Protein AF-A0A8J6ZYV9-F1 (afdb_monomer)

Secondary structure (DSSP, 8-state):
------HHHHIIIIIT-SS--------TT-HHHHHHGGG--

pLDDT: mean 87.9, std 9.28, range [59.84, 97.88]

InterPro domains:
  IPR013766 Thioredoxin domain [PF00085] (2-39)
  IPR036249 Thioredoxin-like superfamily [SSF52833] (3-40)

Structure (mmCIF, N/CA/C/O backbone):
data_AF-A0A8J6ZYV9-F1
#
_entry.id   AF-A0A8J6ZYV9-F1
#
loop_
_atom_site.group_PDB
_atom_site.id
_atom_site.type_symbol
_atom_site.label_atom_id
_atom_site.label_alt_id
_atom_site.label_comp_id
_atom_site.label_asym_id
_atom_site.label_entity_id
_atom_site.label_seq_id
_atom_site.pdbx_PDB_ins_code
_atom_site.Cartn_x
_atom_site.Cartn_y
_atom_site.Cartn_z
_atom_site.occupancy
_atom_site.B_iso_or_equiv
_atom_site.auth_seq_id
_atom_site.auth_comp_id
_atom_site.auth_asym_id
_atom_site.auth_atom_id
_atom_site.pdbx_PDB_model_num
ATOM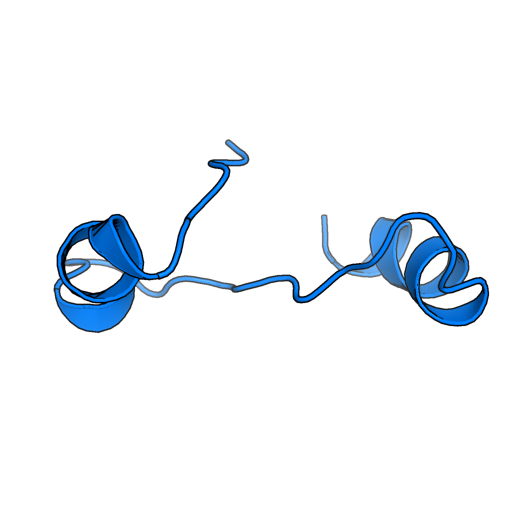 1 N N . MET A 1 1 ? 0.775 14.366 3.763 1.00 67.06 1 MET A N 1
ATOM 2 C CA . MET A 1 1 ? 1.728 13.642 4.635 1.00 67.06 1 MET A CA 1
ATOM 3 C C . MET A 1 1 ? 1.795 12.217 4.112 1.00 67.06 1 MET A C 1
ATOM 5 O O . MET A 1 1 ? 0.736 11.647 3.906 1.00 67.06 1 MET A O 1
ATOM 9 N N . VAL A 1 2 ? 2.987 11.687 3.825 1.00 79.62 2 VAL A N 1
ATOM 10 C CA . VAL A 1 2 ? 3.163 10.311 3.326 1.00 79.62 2 VAL A CA 1
ATOM 11 C C . VAL A 1 2 ? 3.767 9.477 4.452 1.00 79.62 2 VAL A C 1
ATOM 13 O O . VAL A 1 2 ? 4.824 9.835 4.969 1.00 79.62 2 VAL A O 1
ATOM 16 N N . LEU A 1 3 ? 3.079 8.405 4.847 1.00 89.19 3 LEU A N 1
ATOM 17 C CA . LEU A 1 3 ? 3.521 7.455 5.868 1.00 89.19 3 LEU A CA 1
ATOM 18 C C . LEU A 1 3 ? 3.901 6.137 5.187 1.00 89.19 3 LEU A C 1
ATOM 20 O O . LEU A 1 3 ? 3.139 5.619 4.375 1.00 89.19 3 LEU A O 1
ATOM 24 N N . SER A 1 4 ? 5.068 5.585 5.523 1.00 91.62 4 SER A N 1
ATOM 25 C CA . SER A 1 4 ? 5.427 4.235 5.089 1.00 91.62 4 SER A CA 1
ATOM 26 C C . SER A 1 4 ? 4.746 3.220 6.001 1.00 91.62 4 SER A C 1
ATOM 28 O O . SER A 1 4 ? 4.934 3.242 7.217 1.00 91.62 4 SER A O 1
ATOM 30 N N . VAL A 1 5 ? 3.938 2.347 5.406 1.00 94.12 5 VAL A N 1
ATOM 31 C CA . VAL A 1 5 ? 3.184 1.312 6.114 1.00 94.12 5 VAL A CA 1
ATOM 32 C C . VAL A 1 5 ? 3.806 -0.045 5.803 1.00 94.12 5 VAL A C 1
ATOM 34 O O . VAL A 1 5 ? 4.231 -0.311 4.680 1.00 94.12 5 VAL A O 1
ATOM 37 N N . SER A 1 6 ? 3.867 -0.909 6.812 1.00 94.88 6 SER A N 1
ATOM 38 C CA . SER A 1 6 ? 4.307 -2.297 6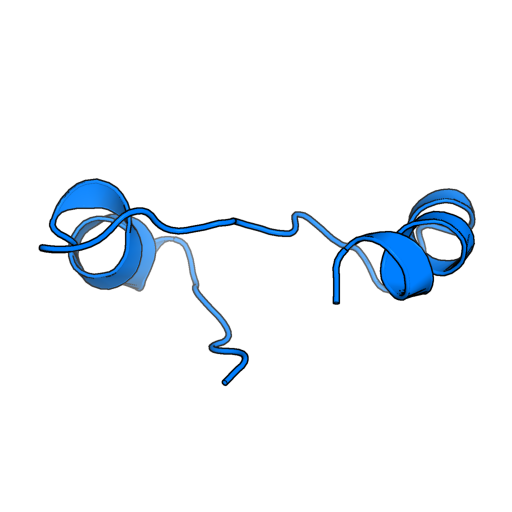.681 1.00 94.88 6 SER A CA 1
ATOM 39 C C . SER A 1 6 ? 3.138 -3.233 6.957 1.00 94.88 6 SER A C 1
ATOM 41 O O . SER A 1 6 ? 2.128 -2.816 7.518 1.00 94.88 6 SER A O 1
ATOM 43 N N . GLU A 1 7 ? 3.289 -4.519 6.652 1.00 95.50 7 GLU A N 1
ATOM 44 C CA . GLU A 1 7 ? 2.285 -5.535 6.997 1.00 95.50 7 GLU A CA 1
ATOM 45 C C . GLU A 1 7 ? 1.890 -5.482 8.484 1.00 95.50 7 GLU A C 1
ATOM 47 O O . GLU A 1 7 ? 0.712 -5.546 8.823 1.00 95.50 7 GLU A O 1
ATOM 52 N N . ARG A 1 8 ? 2.866 -5.258 9.377 1.00 97.88 8 ARG A N 1
ATOM 53 C CA . ARG A 1 8 ? 2.647 -5.192 10.831 1.00 97.88 8 ARG A CA 1
ATOM 54 C C . ARG A 1 8 ? 1.809 -3.992 11.267 1.00 97.88 8 ARG A C 1
ATOM 56 O O . ARG A 1 8 ? 1.210 -4.048 12.335 1.00 97.88 8 ARG A O 1
ATOM 63 N N . THR A 1 9 ? 1.811 -2.913 10.488 1.00 96.88 9 THR A N 1
ATOM 64 C CA . THR A 1 9 ? 1.123 -1.658 10.825 1.00 96.88 9 THR A CA 1
ATOM 65 C C . THR A 1 9 ? -0.118 -1.414 9.971 1.00 96.88 9 THR A C 1
ATOM 67 O O . THR A 1 9 ? -0.871 -0.490 10.254 1.00 96.88 9 THR A O 1
ATOM 70 N N . PHE A 1 10 ? -0.383 -2.252 8.964 1.00 96.44 10 PHE A N 1
ATOM 71 C CA . PHE A 1 10 ? -1.467 -2.034 8.007 1.00 96.44 10 PHE A CA 1
ATOM 72 C C . PHE A 1 10 ? -2.851 -1.991 8.665 1.00 96.44 10 PHE A C 1
ATOM 74 O O . PHE A 1 10 ? -3.663 -1.134 8.328 1.00 96.44 10 PHE A O 1
ATOM 81 N N . THR A 1 11 ? -3.118 -2.868 9.637 1.00 97.56 11 THR A N 1
ATOM 82 C CA . THR A 1 11 ? -4.409 -2.881 10.342 1.00 97.56 11 THR A CA 1
ATOM 83 C C . THR A 1 11 ? -4.671 -1.559 11.054 1.00 97.56 11 THR A C 1
ATOM 85 O O . THR A 1 11 ? -5.687 -0.920 10.800 1.00 97.56 11 THR A O 1
ATOM 88 N N . GLN A 1 12 ? -3.725 -1.123 11.882 1.00 97.25 12 GLN A N 1
ATOM 89 C CA . GLN A 1 12 ? -3.877 0.078 12.697 1.00 97.25 12 GLN A CA 1
ATOM 90 C C . GLN A 1 12 ? -3.903 1.355 11.842 1.00 97.25 12 GLN A C 1
ATOM 92 O O . GLN A 1 12 ? -4.735 2.229 12.059 1.00 97.25 12 GLN A O 1
ATOM 97 N N . GLU A 1 13 ? -3.001 1.470 10.863 1.00 95.50 13 GLU A N 1
ATOM 98 C CA . GLU A 1 13 ? -2.811 2.715 10.104 1.00 95.50 13 GLU A CA 1
ATOM 99 C C . GLU A 1 13 ? -3.775 2.856 8.914 1.00 95.50 13 GLU A C 1
ATOM 101 O O . GLU A 1 13 ? -4.039 3.970 8.465 1.00 95.50 13 GLU A O 1
ATOM 106 N N . VAL A 1 14 ? -4.295 1.745 8.371 1.00 95.75 14 VAL A N 1
ATOM 107 C CA . VAL A 1 14 ? -5.144 1.753 7.164 1.00 95.75 14 VAL A CA 1
ATOM 108 C C . VAL A 1 14 ? -6.558 1.266 7.459 1.00 95.75 14 VAL A C 1
ATOM 110 O O . VAL A 1 14 ? -7.514 1.968 7.139 1.00 95.75 14 VAL A O 1
ATOM 113 N N . LEU A 1 15 ? -6.714 0.077 8.049 1.00 96.94 15 LEU A N 1
ATOM 114 C CA . LEU A 1 15 ? -8.040 -0.534 8.227 1.00 96.94 15 LEU A CA 1
ATOM 115 C C . LEU A 1 15 ? -8.853 0.120 9.350 1.00 96.94 15 LEU A C 1
ATOM 117 O O . LEU A 1 15 ? -10.072 0.220 9.239 1.00 96.94 15 LEU A O 1
ATOM 121 N N . GLU A 1 16 ? -8.186 0.574 10.409 1.00 97.88 16 GLU A N 1
ATOM 122 C CA . GLU A 1 16 ? -8.809 1.223 11.571 1.00 97.88 16 GLU A CA 1
ATOM 123 C C . GLU A 1 16 ? -8.800 2.761 11.478 1.00 97.88 16 GLU A C 1
ATOM 125 O O . GLU A 1 16 ? -9.180 3.448 12.428 1.00 97.88 16 GLU A O 1
ATOM 130 N N . SER A 1 17 ? -8.390 3.323 10.334 1.00 96.81 17 SER A N 1
ATOM 131 C CA . SER A 1 17 ? -8.309 4.773 10.159 1.00 96.81 17 SER A CA 1
ATOM 132 C C . SER A 1 17 ? -9.691 5.440 10.278 1.00 96.81 17 SER A C 1
ATOM 134 O O . SER A 1 17 ? -10.640 5.029 9.604 1.00 96.81 17 SER A O 1
ATOM 136 N N . PRO A 1 18 ? -9.819 6.534 11.058 1.00 97.25 18 PRO A N 1
ATOM 137 C CA . PRO A 1 18 ? -11.068 7.288 11.177 1.00 97.25 18 PRO A CA 1
ATOM 138 C C . PRO A 1 18 ? -11.389 8.121 9.925 1.00 97.25 18 PRO A C 1
ATOM 140 O O . PRO A 1 18 ? -12.461 8.720 9.838 1.00 97.25 18 PRO A O 1
ATOM 143 N N . ILE A 1 19 ? -10.458 8.196 8.971 1.00 95.06 19 ILE A N 1
ATOM 144 C CA . ILE A 1 19 ? -10.592 8.926 7.708 1.00 95.06 19 ILE A CA 1
ATOM 145 C C . ILE A 1 19 ? -10.260 8.017 6.516 1.00 95.06 19 ILE A C 1
ATOM 147 O O . ILE A 1 19 ? -9.517 7.047 6.677 1.00 95.06 19 ILE A O 1
ATOM 151 N N . PRO A 1 20 ? -10.751 8.322 5.302 1.00 94.62 20 PRO A N 1
ATOM 152 C CA . PRO A 1 20 ? -10.349 7.593 4.103 1.00 94.62 20 PRO A CA 1
ATOM 153 C C . PRO A 1 20 ? -8.832 7.644 3.879 1.00 94.62 20 PRO A C 1
ATOM 155 O O . PRO A 1 20 ? -8.226 8.714 3.954 1.00 94.62 20 PRO A O 1
ATOM 158 N N . VAL A 1 21 ? -8.235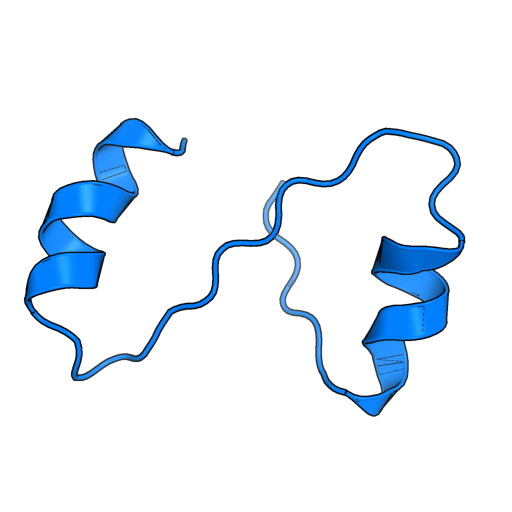 6.493 3.563 1.00 93.94 21 VAL A N 1
ATOM 159 C CA . VAL A 1 21 ? -6.796 6.351 3.298 1.00 93.94 21 VAL A CA 1
ATOM 160 C C . VAL A 1 21 ? -6.576 5.944 1.845 1.00 93.94 21 VAL A C 1
ATOM 162 O O . VAL A 1 21 ? -7.169 4.979 1.366 1.00 93.94 21 VAL A O 1
ATOM 165 N N . LEU A 1 22 ? -5.695 6.664 1.147 1.00 91.25 22 LEU A N 1
ATOM 166 C CA . LEU A 1 22 ? -5.192 6.277 -0.170 1.00 91.25 22 LEU A CA 1
ATOM 167 C C . LEU A 1 22 ? -3.8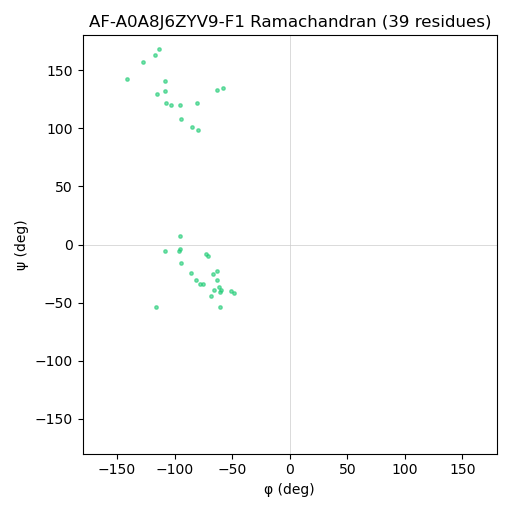63 5.533 0.002 1.00 91.25 22 LEU A C 1
ATOM 169 O O . LEU A 1 22 ? -2.901 6.097 0.520 1.00 91.25 22 LEU A O 1
ATOM 173 N N . VAL A 1 23 ? -3.804 4.280 -0.452 1.00 90.94 23 VAL A N 1
ATOM 174 C CA . VAL A 1 23 ? -2.590 3.454 -0.386 1.00 90.94 23 VAL A CA 1
ATOM 175 C C . VAL A 1 23 ? -1.932 3.390 -1.761 1.00 90.94 23 VAL A C 1
ATOM 177 O O . VAL A 1 23 ? -2.530 2.903 -2.719 1.00 90.94 23 VAL A O 1
ATOM 180 N N . ASN A 1 24 ? -0.683 3.850 -1.848 1.00 87.81 24 ASN A N 1
ATOM 181 C CA . ASN A 1 24 ? 0.152 3.688 -3.035 1.00 87.81 24 ASN A CA 1
ATOM 182 C C . ASN A 1 24 ? 1.025 2.432 -2.891 1.00 87.81 24 ASN A C 1
ATOM 184 O O . ASN A 1 24 ? 1.975 2.417 -2.109 1.00 87.81 24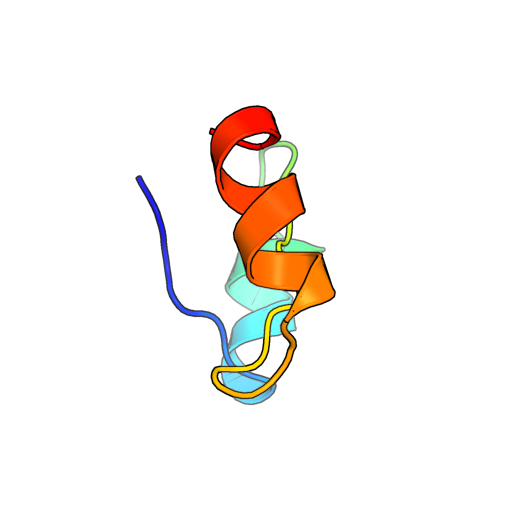 ASN A O 1
ATOM 188 N N . PHE A 1 25 ? 0.708 1.382 -3.649 1.00 87.69 25 PHE A N 1
ATOM 189 C CA . PHE A 1 25 ? 1.544 0.186 -3.735 1.00 87.69 25 PHE A CA 1
ATOM 190 C C . PHE A 1 25 ? 2.634 0.405 -4.783 1.00 87.69 25 PHE A C 1
ATOM 192 O O . PHE A 1 25 ? 2.388 0.291 -5.984 1.00 87.69 25 PHE A O 1
ATOM 199 N N . GLU A 1 26 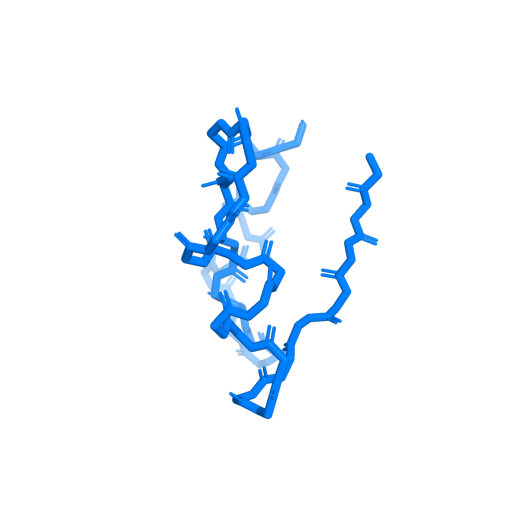? 3.844 0.719 -4.330 1.00 82.69 26 GLU A N 1
ATOM 200 C CA . GLU A 1 26 ? 4.981 0.978 -5.210 1.00 82.69 26 GLU A CA 1
ATOM 201 C C . GLU A 1 26 ? 6.122 -0.022 -5.031 1.00 82.69 26 GLU A C 1
ATOM 203 O O . GLU A 1 26 ? 6.231 -0.740 -4.038 1.00 82.69 26 GLU A O 1
ATOM 208 N N . ALA A 1 27 ? 7.008 -0.041 -6.023 1.00 86.38 27 ALA A N 1
ATOM 209 C CA . ALA A 1 27 ? 8.270 -0.752 -5.952 1.00 86.38 27 ALA A CA 1
ATOM 2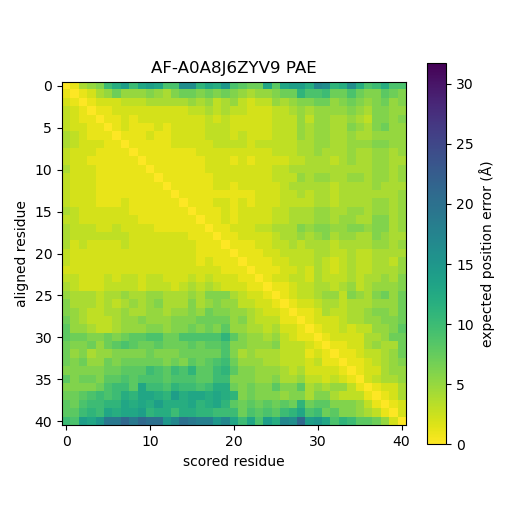10 C C . ALA A 1 27 ? 9.364 0.080 -6.640 1.00 86.38 27 ALA A C 1
ATOM 212 O O . ALA A 1 27 ? 9.110 0.665 -7.698 1.00 86.38 27 ALA A O 1
ATOM 213 N N . PRO A 1 28 ? 10.604 0.101 -6.116 1.00 83.25 28 PRO A N 1
ATOM 214 C CA . PRO A 1 28 ? 11.676 0.955 -6.641 1.00 83.25 28 PRO A CA 1
ATOM 215 C C . PRO A 1 28 ? 12.072 0.620 -8.089 1.00 83.25 28 PRO A C 1
ATOM 217 O O . PRO A 1 28 ? 12.592 1.476 -8.810 1.00 83.25 28 PRO A O 1
ATOM 220 N N . TRP A 1 29 ? 11.799 -0.609 -8.528 1.00 87.50 29 TRP A N 1
ATOM 221 C CA . TRP A 1 29 ? 12.063 -1.124 -9.874 1.00 87.50 29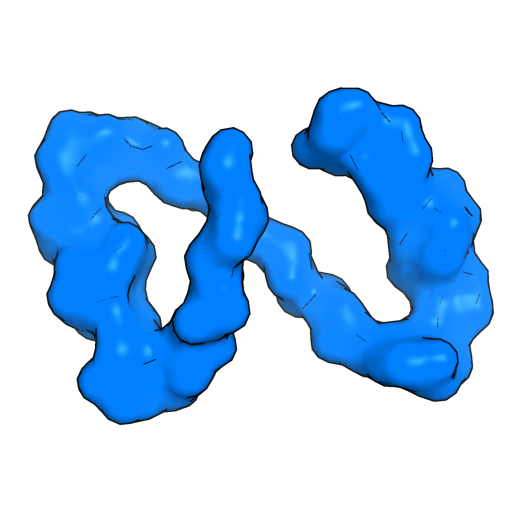 TRP A CA 1
ATOM 222 C C . TRP A 1 29 ? 10.854 -1.027 -10.822 1.00 87.50 29 TRP A C 1
ATOM 224 O O . TRP A 1 29 ? 10.976 -1.336 -12.006 1.00 87.50 29 TRP A O 1
ATOM 234 N N . CYS A 1 30 ? 9.688 -0.586 -10.343 1.00 89.00 30 CYS A N 1
ATOM 235 C CA . CYS A 1 30 ? 8.490 -0.470 -11.167 1.00 89.00 30 CYS A CA 1
ATOM 236 C C . CYS A 1 30 ? 8.533 0.814 -12.014 1.00 89.00 30 CYS A C 1
ATOM 238 O O . CYS A 1 30 ? 8.196 1.904 -11.546 1.00 89.00 30 CYS A O 1
ATOM 240 N N . GLY A 1 31 ? 8.930 0.686 -13.284 1.00 83.62 31 GLY A N 1
ATOM 241 C CA . GLY A 1 31 ? 8.989 1.811 -14.227 1.00 83.62 31 GLY A CA 1
ATOM 242 C C . GLY A 1 31 ? 7.635 2.495 -14.454 1.00 83.62 31 GLY A C 1
ATOM 243 O O . GLY A 1 31 ? 7.571 3.720 -14.487 1.00 83.62 31 GLY A O 1
ATOM 244 N N . LEU A 1 32 ? 6.546 1.722 -14.526 1.00 84.75 32 LEU A N 1
ATOM 245 C CA . LEU A 1 32 ? 5.186 2.252 -14.684 1.00 84.75 32 LEU A CA 1
ATOM 246 C C . LEU A 1 32 ? 4.734 3.057 -13.455 1.00 84.75 32 LEU A C 1
ATOM 248 O O . LEU A 1 32 ? 4.135 4.119 -13.596 1.00 84.75 32 LEU A O 1
ATOM 252 N N . CYS A 1 33 ? 5.079 2.594 -12.252 1.00 84.88 33 CYS A N 1
ATOM 253 C CA . CYS A 1 33 ? 4.711 3.252 -11.002 1.00 84.88 33 CYS A CA 1
ATOM 254 C C . CYS A 1 33 ? 5.309 4.666 -10.915 1.00 84.88 33 CYS A C 1
ATOM 256 O O . CYS A 1 33 ? 4.630 5.588 -10.477 1.00 84.88 33 CYS A O 1
ATOM 258 N N . ARG A 1 34 ? 6.537 4.872 -11.420 1.00 79.56 34 ARG A N 1
ATOM 259 C CA . ARG A 1 34 ? 7.183 6.200 -11.469 1.00 79.56 34 ARG A CA 1
ATOM 260 C C . ARG A 1 34 ? 6.439 7.206 -12.349 1.00 79.56 34 ARG A C 1
ATOM 262 O O . ARG A 1 34 ? 6.500 8.397 -12.075 1.00 79.56 34 ARG A O 1
ATOM 269 N N . ILE A 1 35 ? 5.757 6.735 -13.393 1.00 83.75 35 ILE A N 1
ATOM 270 C CA . ILE A 1 35 ? 4.979 7.586 -14.306 1.00 83.75 35 ILE A CA 1
ATOM 271 C C . ILE A 1 35 ? 3.638 7.972 -13.672 1.00 83.75 35 ILE A C 1
ATOM 273 O O . ILE A 1 35 ? 3.159 9.078 -13.891 1.00 83.75 35 ILE A O 1
ATOM 277 N N . ILE A 1 36 ? 3.044 7.075 -12.880 1.00 82.50 36 ILE A N 1
ATOM 278 C CA . ILE A 1 36 ? 1.739 7.285 -12.234 1.00 82.50 36 ILE A CA 1
ATOM 279 C C . ILE A 1 36 ? 1.869 8.126 -10.953 1.00 82.50 36 ILE A C 1
ATOM 281 O O . ILE A 1 36 ? 0.965 8.893 -10.633 1.00 82.50 36 ILE A O 1
ATOM 285 N N . HIS A 1 37 ? 3.000 8.038 -10.246 1.00 80.06 37 HIS A N 1
ATOM 286 C CA . HIS A 1 37 ? 3.249 8.732 -8.974 1.00 80.06 37 HIS A CA 1
ATOM 287 C C . HIS A 1 37 ? 2.911 10.246 -8.959 1.00 80.06 37 HIS A C 1
ATOM 289 O O . HIS A 1 37 ? 2.293 10.684 -7.993 1.00 80.06 37 HIS A O 1
ATOM 295 N N . PRO A 1 38 ? 3.224 11.057 -9.995 1.00 74.06 38 PRO A N 1
ATOM 296 C CA . PRO A 1 38 ? 2.920 12.493 -10.010 1.00 74.06 38 PRO A CA 1
ATOM 297 C C . PRO A 1 38 ? 1.426 12.822 -10.156 1.00 74.06 38 PRO A C 1
ATOM 299 O O . PRO A 1 38 ? 1.057 13.983 -10.045 1.00 74.06 38 PRO A O 1
ATOM 302 N N . LEU A 1 39 ? 0.576 11.834 -10.462 1.00 73.00 39 LEU A N 1
ATOM 303 C CA . LEU A 1 39 ? -0.876 12.009 -10.586 1.00 73.00 39 LEU A CA 1
ATOM 304 C C . LEU A 1 39 ? -1.625 11.669 -9.289 1.00 73.00 39 LEU A C 1
ATOM 306 O O . LEU A 1 39 ? -2.804 11.990 -9.168 1.00 73.00 39 LEU A O 1
ATOM 310 N N . LEU A 1 40 ? -0.970 10.977 -8.352 1.00 69.44 40 LEU A N 1
ATOM 311 C CA . LEU A 1 40 ? -1.567 10.498 -7.101 1.00 69.44 40 LEU A CA 1
ATOM 312 C C . LEU A 1 40 ? -1.317 11.440 -5.908 1.00 69.44 40 LEU A C 1
ATOM 314 O O . LEU A 1 40 ? -1.853 11.182 -4.829 1.00 69.44 40 LEU A O 1
ATOM 318 N N . LEU A 1 41 ? -0.521 12.502 -6.092 1.00 59.84 41 LEU A N 1
ATOM 319 C CA . LEU A 1 41 ? -0.142 13.493 -5.077 1.00 59.84 41 LEU A CA 1
ATOM 320 C C . LEU A 1 41 ? -0.481 14.917 -5.517 1.00 59.84 41 LEU A C 1
ATOM 322 O O . LEU A 1 41 ? -0.122 15.274 -6.660 1.00 59.84 41 LEU A O 1
#
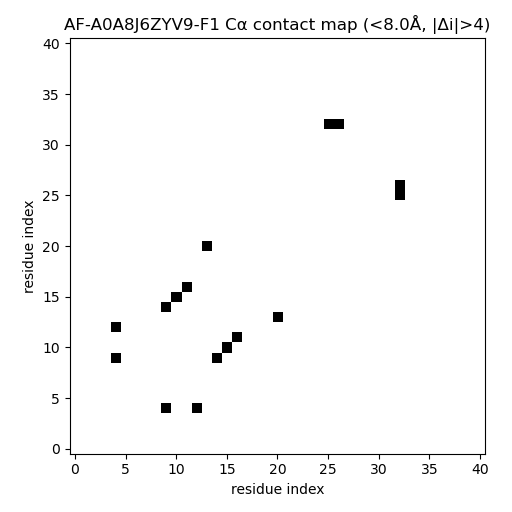
Radius of gyration: 11.79 Å; Cα contacts (8 Å, |Δi|>4): 8; chains: 1; bounding box: 23×19×27 Å

Solvent-accessible surface area (backbone atoms only — not comparable to full-atom values): 2986 Å² total; per-residue (Å²): 138,90,80,93,75,47,85,93,43,38,55,67,70,52,74,64,40,97,57,95,74,88,84,83,91,77,56,100,81,41,69,68,52,67,69,50,51,74,78,78,106

Organism: NCBI:txid1828758

Foldseek 3Di:
DDDDDDPVCCCVPAVVDPDHDDDQDDDPPDPVSVVCVVVVD

Mean predicted aligned error: 4.35 Å

Sequence (41 aa):
MVLSVSERTFTQEVLESPIPVLVNFEAPWCGLCRIIHPLLL